Protein AF-A0A4Y9IYV1-F1 (afdb_monomer_lite)

Radius of gyration: 26.85 Å; chains: 1; bounding box: 58×41×85 Å

Structure (mmCIF, N/CA/C/O backbone):
data_AF-A0A4Y9IYV1-F1
#
_entry.id   AF-A0A4Y9IYV1-F1
#
loop_
_atom_site.group_PDB
_atom_site.id
_atom_site.type_symbol
_atom_site.label_atom_id
_atom_site.label_alt_id
_atom_site.label_comp_id
_atom_site.label_asym_id
_atom_site.label_entity_id
_atom_site.label_seq_id
_atom_site.pdbx_PDB_ins_code
_atom_site.Cartn_x
_atom_site.Cartn_y
_atom_site.Cartn_z
_atom_site.occupancy
_atom_site.B_iso_or_equiv
_atom_site.auth_seq_id
_atom_site.auth_comp_id
_atom_site.auth_asym_id
_atom_site.auth_atom_id
_atom_site.pdbx_PDB_model_num
ATOM 1 N N . MET A 1 1 ? -1.945 -6.651 -14.509 1.00 71.94 1 MET A N 1
ATOM 2 C CA . MET A 1 1 ? -0.784 -6.099 -13.776 1.00 71.94 1 MET A CA 1
ATOM 3 C C . MET A 1 1 ? -1.019 -6.276 -12.288 1.00 71.94 1 MET A C 1
ATOM 5 O O . MET A 1 1 ? -2.177 -6.355 -11.893 1.00 71.94 1 MET A O 1
ATOM 9 N N . SER A 1 2 ? 0.056 -6.357 -11.506 1.00 87.62 2 SER A N 1
ATOM 10 C CA . SER A 1 2 ? 0.004 -6.483 -10.047 1.00 87.62 2 SER A CA 1
ATOM 11 C C . SER A 1 2 ? 0.805 -5.350 -9.414 1.00 87.62 2 SER A C 1
ATOM 13 O O . SER A 1 2 ? 1.882 -5.019 -9.912 1.00 87.62 2 SER A O 1
ATOM 15 N N . TYR A 1 3 ? 0.280 -4.777 -8.337 1.00 94.69 3 TYR A N 1
ATOM 16 C CA . TYR A 1 3 ? 0.925 -3.719 -7.564 1.00 94.69 3 TYR A CA 1
ATOM 17 C C . TYR A 1 3 ? 1.656 -4.273 -6.333 1.00 94.69 3 TYR A C 1
ATOM 19 O O . TYR A 1 3 ? 1.334 -5.350 -5.818 1.00 94.69 3 TYR A O 1
ATOM 27 N N . TYR A 1 4 ? 2.613 -3.496 -5.838 1.00 95.94 4 TYR A N 1
ATOM 28 C CA . TYR A 1 4 ? 3.140 -3.616 -4.481 1.00 95.94 4 TYR A CA 1
ATOM 29 C C . TYR A 1 4 ? 2.545 -2.502 -3.633 1.00 95.94 4 TYR A C 1
ATOM 31 O O . TYR A 1 4 ? 2.351 -1.397 -4.130 1.00 95.94 4 TYR A O 1
ATOM 39 N N . ILE A 1 5 ? 2.232 -2.775 -2.372 1.00 96.50 5 ILE A N 1
ATOM 40 C CA . ILE A 1 5 ? 1.521 -1.819 -1.521 1.00 96.50 5 ILE A CA 1
ATOM 41 C C . ILE A 1 5 ? 2.458 -1.352 -0.418 1.00 96.50 5 ILE A C 1
ATOM 43 O O . ILE A 1 5 ? 2.874 -2.153 0.420 1.00 96.50 5 ILE A O 1
ATOM 47 N N . LYS A 1 6 ? 2.801 -0.065 -0.429 1.00 96.62 6 LYS A N 1
ATOM 48 C CA . LYS A 1 6 ? 3.534 0.579 0.659 1.00 96.62 6 LYS A CA 1
ATOM 49 C C . LYS A 1 6 ? 2.549 0.885 1.782 1.00 96.62 6 LYS A C 1
ATOM 51 O O . LYS A 1 6 ? 1.536 1.540 1.540 1.00 96.62 6 LYS A O 1
ATOM 56 N N . VAL A 1 7 ? 2.826 0.392 2.985 1.00 95.50 7 VAL A N 1
ATOM 57 C CA . VAL A 1 7 ? 1.943 0.505 4.152 1.00 95.50 7 VAL A CA 1
ATOM 58 C C . VAL A 1 7 ? 2.702 0.919 5.405 1.00 95.50 7 VAL A C 1
ATOM 60 O O . VAL A 1 7 ? 3.888 0.620 5.569 1.00 95.50 7 VAL A O 1
ATOM 63 N N . ASN A 1 8 ? 1.976 1.534 6.334 1.00 94.12 8 ASN A N 1
ATOM 64 C CA . ASN A 1 8 ? 2.501 1.871 7.648 1.00 94.12 8 ASN A CA 1
ATOM 65 C C . ASN A 1 8 ? 2.585 0.644 8.585 1.00 94.12 8 ASN A C 1
ATOM 67 O O . ASN A 1 8 ? 2.018 -0.427 8.335 1.00 94.12 8 ASN A O 1
ATOM 71 N N . LYS A 1 9 ? 3.286 0.799 9.715 1.00 92.25 9 LYS A N 1
ATOM 72 C CA . LYS A 1 9 ? 3.462 -0.277 10.708 1.00 92.25 9 LYS A CA 1
ATOM 73 C C . LYS A 1 9 ? 2.138 -0.794 11.307 1.00 92.25 9 LYS A C 1
ATOM 75 O O . LYS A 1 9 ? 2.041 -1.996 11.537 1.00 92.25 9 LYS A O 1
ATOM 80 N N . LYS A 1 10 ? 1.121 0.058 11.531 1.00 93.62 10 LYS A N 1
ATOM 81 C CA . LYS A 1 10 ? -0.184 -0.352 12.103 1.00 93.62 10 LYS A CA 1
ATOM 82 C C . LYS A 1 10 ? -0.910 -1.326 11.155 1.00 93.62 10 LYS A C 1
ATOM 84 O O . LYS A 1 10 ? -1.387 -2.368 11.601 1.00 93.62 10 LYS A O 1
ATOM 89 N N . VAL A 1 11 ? -0.901 -1.051 9.847 1.00 93.69 11 VAL A N 1
ATOM 90 C CA . VAL A 1 11 ? -1.431 -1.951 8.799 1.00 93.69 11 VAL A CA 1
ATOM 91 C C . VAL A 1 11 ? -0.651 -3.267 8.738 1.00 93.69 11 VAL A C 1
ATOM 93 O O . VAL A 1 11 ? -1.253 -4.342 8.693 1.00 93.69 11 VAL A O 1
ATOM 96 N N . ARG A 1 12 ? 0.689 -3.204 8.782 1.00 92.75 12 ARG A N 1
ATOM 97 C CA . ARG A 1 12 ? 1.545 -4.402 8.765 1.00 92.75 12 ARG A CA 1
ATOM 98 C C . ARG A 1 12 ? 1.283 -5.317 9.963 1.00 92.75 12 ARG A C 1
ATOM 100 O O . ARG A 1 12 ? 1.229 -6.533 9.795 1.00 92.75 12 ARG A O 1
ATOM 107 N N . ASP A 1 13 ? 1.143 -4.747 11.158 1.00 91.12 13 ASP A N 1
ATOM 108 C CA . ASP A 1 13 ? 0.894 -5.509 12.385 1.00 91.12 13 ASP A CA 1
ATOM 109 C C . ASP A 1 13 ? -0.512 -6.135 12.388 1.00 91.12 13 ASP A C 1
ATOM 111 O O . ASP A 1 13 ? -0.667 -7.289 12.789 1.00 91.12 13 ASP A O 1
ATOM 115 N N . PHE A 1 14 ? -1.521 -5.428 11.863 1.00 92.00 14 PHE A N 1
ATOM 116 C CA . PHE A 1 14 ? -2.894 -5.936 11.747 1.00 92.00 14 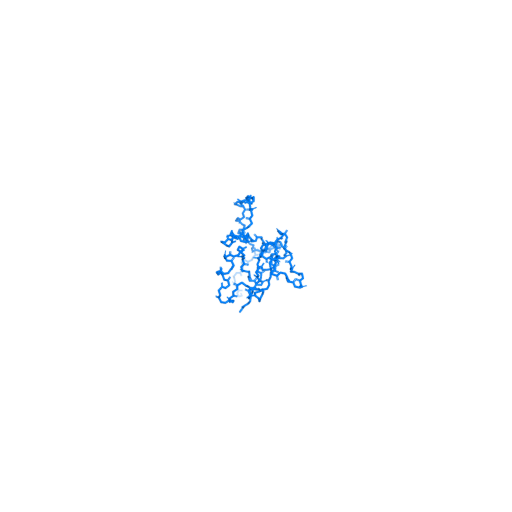PHE A CA 1
ATOM 117 C C . PHE A 1 14 ? -2.998 -7.211 10.897 1.00 92.00 14 PHE A C 1
ATOM 119 O O . PHE A 1 14 ? -3.710 -8.139 11.272 1.00 92.00 14 PHE A O 1
ATOM 126 N N . LEU A 1 15 ? -2.262 -7.287 9.784 1.00 89.88 15 LEU A N 1
ATOM 127 C CA . LEU A 1 15 ? -2.269 -8.460 8.900 1.00 89.88 15 LEU A CA 1
ATOM 128 C C . LEU A 1 15 ? -1.644 -9.719 9.521 1.00 89.88 15 LEU A C 1
ATOM 130 O O . LEU A 1 15 ? -1.946 -10.818 9.062 1.00 89.88 15 LEU A O 1
ATOM 134 N N . SER A 1 16 ? -0.757 -9.573 10.516 1.00 84.00 16 SER A N 1
ATOM 135 C CA . SER A 1 16 ? -0.062 -10.693 11.181 1.00 84.00 16 SER A CA 1
ATOM 136 C C . SER A 1 16 ? 0.540 -11.724 10.203 1.00 84.00 16 SER A C 1
ATOM 138 O O . SER A 1 16 ? 0.421 -12.934 10.401 1.00 84.00 16 SER A O 1
ATOM 140 N N . LEU A 1 17 ? 1.165 -11.245 9.117 1.00 79.00 17 LEU A N 1
ATOM 141 C CA . LEU A 1 17 ? 1.664 -12.105 8.039 1.00 79.00 17 LEU A CA 1
ATOM 142 C C . LEU A 1 17 ? 2.713 -13.115 8.551 1.00 79.00 17 LEU A C 1
ATOM 144 O O . LEU A 1 17 ? 3.618 -12.728 9.295 1.00 79.00 17 LEU A O 1
ATOM 148 N N . PRO A 1 18 ? 2.657 -14.391 8.116 1.00 75.00 18 PRO A N 1
ATOM 149 C CA . PRO A 1 18 ? 3.602 -15.422 8.555 1.00 75.00 18 PRO A CA 1
ATOM 150 C C . PRO A 1 18 ? 5.013 -15.220 7.981 1.00 75.00 18 PRO A C 1
ATOM 152 O O . PRO A 1 18 ? 5.993 -15.666 8.573 1.00 75.00 18 PRO A O 1
ATOM 155 N N . ASN A 1 19 ? 5.121 -14.538 6.838 1.00 78.38 19 ASN A N 1
ATOM 156 C CA . ASN A 1 19 ? 6.389 -14.146 6.232 1.00 78.38 19 ASN A CA 1
ATOM 157 C C . ASN A 1 19 ? 6.732 -12.708 6.626 1.00 78.38 19 ASN A C 1
ATOM 159 O O . ASN A 1 19 ? 5.860 -11.840 6.638 1.00 78.38 19 ASN A O 1
ATOM 163 N N . ARG A 1 20 ? 8.016 -12.434 6.888 1.00 77.12 20 ARG A N 1
ATOM 164 C CA . ARG A 1 20 ? 8.498 -11.077 7.177 1.00 77.12 20 ARG A CA 1
ATOM 165 C C . ARG A 1 20 ? 8.373 -10.207 5.911 1.00 77.12 20 ARG A C 1
ATOM 167 O O . ARG A 1 20 ? 9.075 -10.499 4.943 1.00 77.12 20 ARG A O 1
ATOM 174 N N . PRO A 1 21 ? 7.540 -9.148 5.899 1.00 82.31 21 PRO A N 1
ATOM 175 C CA . PRO A 1 21 ? 7.460 -8.243 4.757 1.00 82.31 21 PRO A CA 1
ATOM 176 C C . PRO A 1 21 ? 8.744 -7.419 4.629 1.00 82.31 21 PRO A C 1
ATOM 178 O O . PRO A 1 21 ? 9.424 -7.149 5.626 1.00 82.31 21 PRO A O 1
ATOM 181 N N . THR A 1 22 ? 9.062 -6.995 3.406 1.00 91.12 22 THR A N 1
ATOM 182 C CA . THR A 1 22 ? 10.205 -6.116 3.142 1.00 91.12 22 THR A CA 1
ATOM 183 C C . THR A 1 22 ? 9.988 -4.782 3.848 1.00 91.12 22 THR A C 1
ATOM 1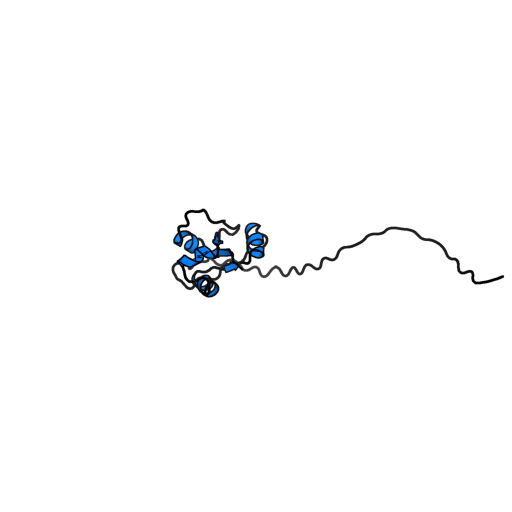85 O O . THR A 1 22 ? 8.958 -4.138 3.656 1.00 91.12 22 THR A O 1
ATOM 188 N N . GLN A 1 23 ? 10.950 -4.375 4.672 1.00 93.94 23 GLN A N 1
ATOM 189 C CA . GLN A 1 23 ? 10.979 -3.039 5.257 1.00 93.94 23 GLN A CA 1
ATOM 190 C C . GLN A 1 23 ? 11.723 -2.098 4.306 1.00 93.94 23 GLN A C 1
ATOM 192 O O . GLN A 1 23 ? 12.748 -2.482 3.741 1.00 93.94 23 GLN A O 1
ATOM 197 N N . LEU A 1 24 ? 11.183 -0.900 4.117 1.00 93.12 24 LEU A N 1
ATOM 198 C CA . LEU A 1 24 ? 11.744 0.158 3.284 1.00 93.12 24 LEU A CA 1
ATOM 199 C C . LEU A 1 24 ? 12.681 1.065 4.107 1.00 93.12 24 LEU A C 1
ATOM 201 O O . LEU A 1 24 ? 12.636 1.018 5.343 1.00 93.12 24 LEU A O 1
ATOM 205 N N . PRO A 1 25 ? 13.539 1.879 3.458 1.00 91.19 25 PRO A N 1
ATOM 206 C CA . PRO A 1 25 ? 14.504 2.741 4.152 1.00 91.19 25 PRO A CA 1
ATOM 207 C C . PRO A 1 25 ? 13.865 3.755 5.113 1.00 91.19 25 PRO A C 1
ATOM 209 O O . PRO A 1 25 ? 14.455 4.088 6.135 1.00 91.19 25 PRO A O 1
ATOM 212 N N . ASP A 1 26 ? 12.640 4.191 4.819 1.00 88.06 26 ASP A N 1
ATOM 213 C CA . ASP A 1 26 ? 11.830 5.103 5.638 1.00 88.06 26 ASP A CA 1
ATOM 214 C C . ASP A 1 26 ? 11.114 4.417 6.823 1.00 88.06 26 ASP A C 1
ATOM 216 O O . ASP A 1 26 ? 10.335 5.038 7.542 1.00 88.06 26 ASP A O 1
ATOM 220 N N . GLY A 1 27 ? 11.339 3.115 7.021 1.00 90.75 27 GLY A N 1
ATOM 221 C CA . GLY A 1 27 ? 10.733 2.325 8.088 1.00 90.75 27 GLY A CA 1
ATOM 222 C C . GLY A 1 27 ? 9.334 1.779 7.784 1.00 90.75 27 GLY A C 1
ATOM 223 O O . GLY A 1 27 ? 8.842 0.969 8.579 1.00 90.75 27 GLY A O 1
ATOM 224 N N . ASN A 1 28 ? 8.722 2.140 6.650 1.00 94.50 28 ASN A N 1
ATOM 225 C CA . ASN A 1 28 ? 7.460 1.561 6.184 1.00 94.50 28 ASN A CA 1
ATOM 226 C C . ASN A 1 28 ? 7.663 0.146 5.611 1.00 94.50 28 ASN A C 1
ATOM 228 O O . ASN A 1 28 ? 8.781 -0.367 5.524 1.00 94.50 28 ASN A O 1
ATOM 232 N N . PHE A 1 29 ? 6.569 -0.530 5.257 1.00 95.12 29 PHE A N 1
ATOM 233 C CA . PHE A 1 29 ? 6.597 -1.919 4.791 1.00 95.12 29 PHE A CA 1
ATOM 234 C C . PHE A 1 29 ? 6.009 -2.053 3.391 1.00 95.12 29 PHE A C 1
ATOM 236 O O . PHE A 1 29 ? 5.049 -1.369 3.042 1.00 95.12 29 PHE A O 1
ATOM 243 N N . LEU A 1 30 ? 6.562 -2.975 2.607 1.00 95.25 30 LEU A N 1
ATOM 244 C CA . LEU A 1 30 ? 6.068 -3.317 1.281 1.00 95.25 30 LEU A CA 1
ATOM 245 C C . LEU A 1 30 ? 5.356 -4.674 1.311 1.00 95.25 30 LEU A C 1
ATOM 247 O O . LEU A 1 30 ? 5.947 -5.695 1.672 1.00 95.25 30 LEU A O 1
ATOM 251 N N . LEU A 1 31 ? 4.089 -4.669 0.908 1.00 94.50 31 LEU A N 1
ATOM 252 C CA . LEU A 1 31 ? 3.214 -5.835 0.812 1.00 94.50 31 LEU A CA 1
ATOM 253 C C . LEU A 1 31 ? 2.902 -6.183 -0.644 1.00 94.50 31 LEU A C 1
ATOM 255 O O . LEU A 1 31 ? 3.117 -5.382 -1.558 1.00 94.50 31 LEU A O 1
ATOM 259 N N . TRP A 1 32 ? 2.369 -7.379 -0.870 1.00 93.19 32 TRP A N 1
ATOM 260 C CA . TRP A 1 32 ? 1.899 -7.805 -2.183 1.00 93.19 32 TRP A CA 1
ATOM 261 C C . TRP A 1 32 ? 0.413 -7.451 -2.325 1.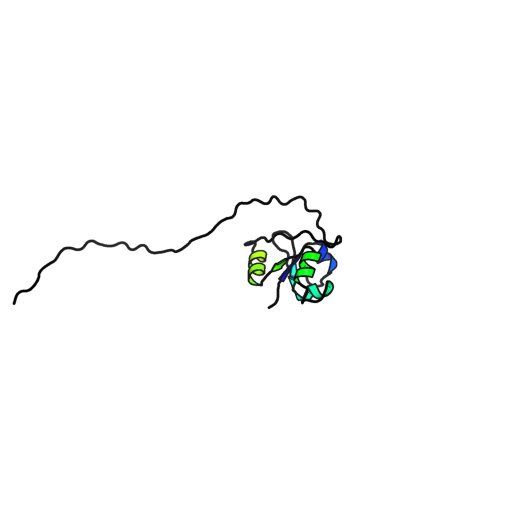00 93.19 32 TRP A C 1
ATOM 263 O O . TRP A 1 32 ? -0.348 -7.503 -1.362 1.00 93.19 32 TRP A O 1
ATOM 273 N N . GLN A 1 33 ? -0.050 -7.152 -3.543 1.00 94.44 33 GLN A N 1
ATOM 274 C CA . GLN A 1 33 ? -1.475 -6.890 -3.814 1.00 94.44 33 GLN A CA 1
ATOM 275 C C . GLN A 1 33 ? -2.426 -7.983 -3.282 1.00 94.44 33 GLN A C 1
ATOM 277 O O . GLN A 1 33 ? -3.568 -7.685 -2.941 1.00 94.44 33 GLN A O 1
ATOM 282 N N . ALA A 1 34 ? -1.974 -9.240 -3.208 1.00 92.00 34 ALA A N 1
ATOM 283 C CA . ALA A 1 34 ? -2.766 -10.347 -2.673 1.00 92.00 34 ALA A CA 1
ATOM 284 C C . ALA A 1 34 ? -3.079 -10.197 -1.171 1.00 92.00 34 ALA A C 1
ATOM 286 O O . ALA A 1 34 ? -4.165 -10.584 -0.744 1.00 92.00 34 ALA A O 1
ATOM 287 N N . ASP A 1 35 ? -2.191 -9.573 -0.389 1.00 91.50 35 ASP A N 1
ATOM 288 C CA . ASP A 1 35 ? -2.381 -9.361 1.054 1.00 91.50 35 ASP A CA 1
ATOM 289 C C . ASP A 1 35 ? -3.555 -8.403 1.339 1.00 91.50 35 ASP A C 1
ATOM 291 O O . ASP A 1 35 ? -4.177 -8.451 2.401 1.00 91.50 35 ASP A O 1
ATOM 295 N N . MET A 1 36 ? -3.928 -7.564 0.364 1.00 92.81 36 MET A N 1
ATOM 296 C CA . MET A 1 36 ? -5.046 -6.619 0.485 1.00 92.81 36 MET A CA 1
ATOM 297 C C . MET A 1 36 ? -6.426 -7.284 0.503 1.00 92.81 36 MET A C 1
ATOM 299 O O . MET A 1 36 ? -7.399 -6.641 0.898 1.00 92.81 36 MET A O 1
ATOM 303 N N . LEU A 1 37 ? -6.512 -8.581 0.183 1.00 92.00 37 LEU A N 1
ATOM 304 C CA . LEU A 1 37 ? -7.736 -9.375 0.341 1.00 92.00 37 LEU A CA 1
ATOM 305 C C . LEU A 1 37 ? -8.261 -9.395 1.789 1.00 92.00 37 LEU A C 1
ATOM 307 O O . LEU A 1 37 ? -9.455 -9.603 1.990 1.00 92.00 37 LEU A O 1
ATOM 311 N N . ALA A 1 38 ? -7.407 -9.136 2.787 1.00 91.12 38 ALA A N 1
ATOM 312 C CA . ALA A 1 38 ? -7.815 -9.002 4.187 1.00 91.12 38 ALA A CA 1
ATOM 313 C C . ALA A 1 38 ? -8.611 -7.713 4.490 1.00 91.12 38 ALA A C 1
ATOM 315 O O . ALA A 1 38 ? -9.312 -7.653 5.499 1.00 91.12 38 ALA A O 1
ATOM 316 N N . PHE A 1 39 ? -8.512 -6.689 3.633 1.00 92.62 39 PHE A N 1
ATOM 317 C CA . PHE A 1 39 ? -9.207 -5.404 3.791 1.00 92.62 39 PHE A CA 1
ATOM 318 C C . PHE A 1 39 ? -10.384 -5.237 2.826 1.00 92.62 39 PHE A C 1
ATOM 320 O O . PHE A 1 39 ? -11.329 -4.510 3.128 1.00 92.62 39 PHE A O 1
ATOM 327 N N . GLY A 1 40 ? -10.345 -5.895 1.666 1.00 91.50 40 GLY A N 1
ATOM 328 C CA . GLY A 1 40 ? -11.409 -5.806 0.675 1.00 91.50 40 GLY A CA 1
ATOM 329 C C . GLY A 1 40 ? -11.058 -6.469 -0.658 1.00 91.50 40 GLY A C 1
ATOM 330 O O . GLY A 1 40 ? -9.987 -7.051 -0.824 1.00 91.50 40 GLY A O 1
ATOM 331 N N . PRO A 1 41 ? -11.966 -6.406 -1.643 1.00 93.12 41 PRO A N 1
ATOM 332 C CA . PRO A 1 41 ? -11.718 -6.988 -2.951 1.00 93.12 41 PRO A CA 1
ATOM 333 C C . PRO A 1 41 ? -10.723 -6.142 -3.758 1.00 93.12 41 PRO A C 1
ATOM 335 O O . PRO A 1 41 ? -10.842 -4.921 -3.835 1.00 93.12 41 PRO A O 1
ATOM 338 N N . VAL A 1 42 ? -9.798 -6.806 -4.455 1.00 90.69 42 VAL A N 1
ATOM 339 C CA . VAL A 1 42 ? -8.687 -6.180 -5.206 1.00 90.69 42 VAL A CA 1
ATOM 340 C C . VAL A 1 42 ? -9.133 -5.138 -6.246 1.00 90.69 42 VAL A C 1
ATOM 342 O O . VAL A 1 42 ? -8.381 -4.218 -6.544 1.00 90.69 42 VAL A O 1
ATOM 345 N N . TYR A 1 43 ? -10.358 -5.204 -6.779 1.00 91.94 43 TYR A N 1
ATOM 346 C CA . TYR A 1 43 ? -10.848 -4.175 -7.710 1.00 91.94 43 TYR A CA 1
ATOM 347 C C . TYR A 1 43 ? -11.107 -2.806 -7.044 1.00 91.94 43 TYR A C 1
ATOM 349 O O . TYR A 1 43 ? -11.222 -1.810 -7.750 1.00 91.94 43 TYR A O 1
ATOM 357 N N . ARG A 1 44 ? -11.158 -2.738 -5.703 1.00 94.12 44 ARG A N 1
ATOM 358 C CA . ARG A 1 44 ? -11.234 -1.499 -4.903 1.00 94.12 44 ARG A CA 1
ATOM 359 C C . ARG A 1 44 ? -9.888 -1.084 -4.309 1.00 94.12 44 ARG A C 1
ATOM 361 O O . ARG A 1 44 ? -9.856 -0.245 -3.416 1.00 94.12 44 ARG A O 1
ATOM 368 N N . LEU A 1 45 ? -8.775 -1.647 -4.793 1.00 94.44 45 LEU A N 1
ATOM 369 C CA . LEU A 1 45 ? -7.440 -1.465 -4.212 1.00 94.44 45 LEU A CA 1
ATOM 370 C C . LEU A 1 45 ? -7.103 -0.004 -3.879 1.00 94.44 45 LEU A C 1
ATOM 372 O O . LEU A 1 45 ? -6.588 0.257 -2.802 1.00 94.44 45 LEU A O 1
ATOM 376 N N . MET A 1 46 ? -7.429 0.945 -4.761 1.00 94.31 46 MET A N 1
ATOM 377 C CA . MET A 1 46 ? -7.137 2.367 -4.536 1.00 94.31 46 MET A CA 1
ATOM 378 C C . MET A 1 46 ? -7.979 2.978 -3.402 1.00 94.31 46 MET A C 1
ATOM 380 O O . MET A 1 46 ? -7.449 3.735 -2.593 1.00 94.31 46 MET A O 1
ATOM 384 N N . GLU A 1 47 ? -9.259 2.601 -3.288 1.00 95.00 47 GLU A N 1
ATOM 385 C CA . GLU A 1 47 ? -10.136 3.007 -2.177 1.00 95.00 47 GLU A CA 1
ATOM 386 C C . GLU A 1 47 ? -9.646 2.403 -0.851 1.00 95.00 47 GLU A C 1
ATOM 388 O O . GLU A 1 47 ? -9.590 3.084 0.173 1.00 95.00 47 GLU A O 1
ATOM 393 N N . THR A 1 48 ? -9.242 1.128 -0.876 1.00 95.19 48 THR A N 1
ATOM 394 C CA . THR A 1 48 ? -8.640 0.433 0.269 1.00 95.19 48 THR A CA 1
ATOM 395 C C . THR A 1 48 ? -7.338 1.105 0.704 1.00 95.19 48 THR A C 1
ATOM 397 O O . THR A 1 48 ? -7.176 1.374 1.890 1.00 95.19 48 THR A O 1
ATOM 400 N N . CYS A 1 49 ? -6.447 1.433 -0.237 1.00 95.44 49 CYS A N 1
ATOM 401 C CA . CYS A 1 49 ? -5.193 2.132 0.034 1.00 95.44 49 CYS A CA 1
ATOM 402 C C . CYS A 1 49 ? -5.429 3.493 0.704 1.00 95.44 49 CYS A C 1
ATOM 404 O O . CYS A 1 49 ? -4.860 3.750 1.763 1.00 95.44 49 CYS A O 1
ATOM 406 N N . ALA A 1 50 ? -6.328 4.320 0.157 1.00 94.12 50 ALA A N 1
ATOM 407 C CA . ALA A 1 50 ? -6.709 5.592 0.774 1.00 94.12 50 ALA A CA 1
ATOM 408 C C . ALA A 1 50 ? -7.305 5.400 2.183 1.00 94.12 50 ALA A C 1
ATOM 410 O O . ALA A 1 50 ? -6.986 6.147 3.105 1.00 94.12 50 ALA A O 1
ATOM 411 N N . SER A 1 51 ? -8.115 4.353 2.377 1.00 95.06 51 SER A N 1
ATOM 412 C CA . SER A 1 51 ? -8.747 4.073 3.671 1.00 95.06 51 SER A CA 1
ATOM 413 C C . SER A 1 51 ? -7.735 3.730 4.770 1.00 95.06 51 SER A C 1
ATOM 415 O O . SER A 1 51 ? -7.896 4.169 5.907 1.00 95.06 51 SER A O 1
ATOM 417 N N . ILE A 1 52 ? -6.691 2.958 4.443 1.00 95.38 52 ILE A N 1
ATOM 418 C CA . ILE A 1 52 ? -5.705 2.448 5.415 1.00 95.38 52 ILE A CA 1
ATOM 419 C C . ILE A 1 52 ? -4.407 3.272 5.493 1.00 95.38 52 ILE A C 1
ATOM 421 O O . ILE A 1 52 ? -3.516 2.910 6.258 1.00 95.38 52 ILE A O 1
ATOM 425 N N . GLY A 1 53 ? -4.282 4.357 4.723 1.00 94.62 53 GLY A N 1
ATOM 426 C CA . GLY A 1 53 ? -3.064 5.176 4.676 1.00 94.62 53 GLY A CA 1
ATOM 427 C C . GLY A 1 53 ? -1.904 4.473 3.965 1.00 94.62 53 GLY A C 1
ATOM 428 O O . GLY A 1 53 ? -0.806 4.343 4.505 1.00 94.62 53 GLY A O 1
ATOM 429 N N . ALA A 1 54 ? -2.176 3.941 2.773 1.00 95.62 54 ALA A N 1
ATOM 430 C CA . ALA A 1 54 ? -1.245 3.163 1.962 1.00 95.62 54 ALA A CA 1
ATOM 431 C C . ALA A 1 54 ? -1.160 3.684 0.519 1.00 95.62 54 ALA A C 1
ATOM 433 O O . ALA A 1 54 ? -2.055 4.377 0.037 1.00 95.62 54 ALA A O 1
ATOM 434 N N . VAL A 1 55 ? -0.094 3.305 -0.193 1.00 96.44 55 VAL A N 1
ATOM 435 C CA . VAL A 1 55 ? 0.141 3.681 -1.598 1.00 96.44 55 VAL A CA 1
ATOM 436 C C . VAL A 1 55 ? 0.372 2.437 -2.450 1.00 96.44 55 VAL A C 1
ATOM 438 O O . VAL A 1 55 ? 1.163 1.564 -2.095 1.00 96.44 55 VAL A O 1
ATOM 441 N N . ALA A 1 56 ? -0.302 2.359 -3.600 1.00 96.25 56 ALA A N 1
ATOM 442 C CA . ALA A 1 56 ? -0.053 1.324 -4.599 1.00 96.25 56 ALA A CA 1
ATOM 443 C C . ALA A 1 56 ? 1.086 1.751 -5.540 1.00 96.25 56 ALA A C 1
ATOM 445 O O . ALA A 1 56 ? 0.979 2.748 -6.250 1.00 96.25 56 ALA A O 1
ATOM 446 N N . LEU A 1 57 ? 2.161 0.968 -5.561 1.00 95.94 57 LEU A N 1
ATOM 447 C CA . LEU A 1 57 ? 3.357 1.174 -6.370 1.00 95.94 57 LEU A CA 1
ATOM 448 C C . LEU A 1 57 ? 3.407 0.165 -7.520 1.00 95.94 57 LEU A C 1
ATOM 450 O O . LEU A 1 57 ? 3.111 -1.025 -7.355 1.00 95.94 57 LEU A O 1
ATOM 454 N N . THR A 1 58 ? 3.828 0.624 -8.697 1.00 95.75 58 THR A N 1
ATOM 455 C CA . THR A 1 58 ? 4.215 -0.273 -9.795 1.00 95.75 58 THR A CA 1
ATOM 456 C C . THR A 1 58 ? 5.474 -1.077 -9.426 1.00 95.75 58 THR A C 1
ATOM 458 O O . THR A 1 58 ? 6.229 -0.660 -8.545 1.00 95.75 58 THR A O 1
ATOM 461 N N . PRO A 1 59 ? 5.771 -2.204 -10.104 1.00 94.94 59 PRO A N 1
ATOM 462 C CA . PRO A 1 59 ? 7.001 -2.964 -9.858 1.00 94.94 59 PRO A CA 1
ATOM 463 C C . PRO A 1 59 ? 8.294 -2.142 -9.991 1.00 94.94 59 PRO A C 1
ATOM 465 O O . PRO A 1 59 ? 9.234 -2.370 -9.235 1.00 94.94 59 PRO A O 1
ATOM 468 N N . ALA A 1 60 ? 8.332 -1.165 -10.905 1.00 94.94 60 ALA A N 1
ATOM 469 C CA . ALA A 1 60 ? 9.477 -0.269 -11.075 1.00 94.94 60 ALA A CA 1
ATOM 470 C C . ALA A 1 60 ? 9.647 0.676 -9.872 1.00 94.94 60 ALA A C 1
ATOM 472 O O . ALA A 1 60 ? 10.719 0.712 -9.270 1.00 94.94 60 ALA A O 1
ATOM 473 N N . GLN A 1 61 ? 8.569 1.354 -9.459 1.00 95.75 61 GLN A N 1
ATOM 474 C CA . GLN A 1 61 ? 8.572 2.226 -8.277 1.00 95.75 61 GLN A CA 1
ATOM 475 C C . GLN A 1 61 ? 8.918 1.452 -7.001 1.00 95.75 61 GLN A C 1
ATOM 477 O O . GLN A 1 61 ? 9.721 1.910 -6.197 1.00 95.75 61 GLN A O 1
ATOM 482 N N . ALA A 1 62 ? 8.372 0.245 -6.833 1.00 95.50 62 ALA A N 1
ATOM 483 C CA . ALA A 1 62 ? 8.671 -0.618 -5.695 1.00 95.50 62 ALA A CA 1
ATOM 484 C C . ALA A 1 62 ? 10.160 -1.012 -5.621 1.00 95.50 62 ALA A C 1
ATOM 486 O O . ALA A 1 62 ? 10.719 -1.101 -4.529 1.00 95.50 62 ALA A O 1
ATOM 487 N N . ALA A 1 63 ? 10.813 -1.221 -6.770 1.00 94.88 63 ALA A N 1
ATOM 488 C CA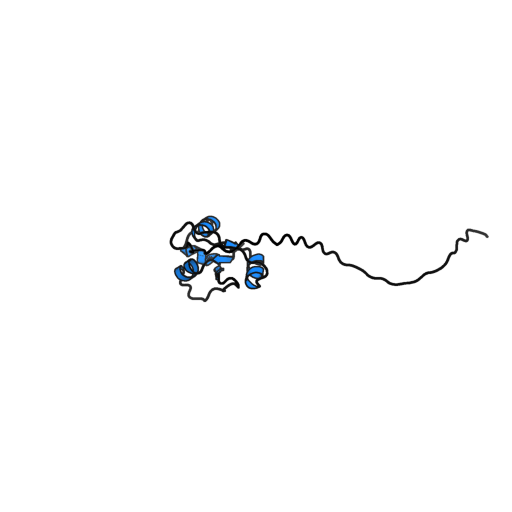 . ALA A 1 63 ? 12.248 -1.492 -6.838 1.00 94.88 63 ALA A CA 1
ATOM 489 C C . ALA A 1 63 ? 13.107 -0.241 -6.571 1.00 94.88 63 ALA A C 1
ATOM 491 O O . ALA A 1 63 ? 14.192 -0.363 -6.003 1.00 94.88 63 ALA A O 1
ATOM 492 N N . GLN A 1 64 ? 12.636 0.952 -6.951 1.00 96.50 64 GLN A N 1
ATOM 493 C CA . GLN A 1 64 ? 13.284 2.230 -6.624 1.00 96.50 64 GLN A CA 1
ATOM 494 C C . GLN A 1 64 ? 13.175 2.550 -5.121 1.00 96.50 64 GLN A C 1
ATOM 496 O O . GLN A 1 64 ? 14.175 2.918 -4.510 1.00 96.50 64 GLN A O 1
ATOM 501 N N . GLU A 1 65 ? 12.008 2.315 -4.514 1.00 95.38 65 GLU A N 1
ATOM 502 C CA . GLU A 1 65 ? 11.749 2.439 -3.067 1.00 95.38 65 GLU A CA 1
ATOM 503 C C . GLU A 1 65 ? 12.646 1.527 -2.225 1.00 95.38 65 GLU A C 1
ATOM 505 O O . GLU A 1 65 ? 13.348 1.982 -1.326 1.00 95.38 65 GLU A O 1
ATOM 510 N N . GLN A 1 66 ? 12.720 0.233 -2.561 1.00 95.19 66 GLN A N 1
ATOM 511 C CA . GLN A 1 66 ? 13.604 -0.709 -1.854 1.00 95.19 66 GLN A CA 1
ATOM 512 C C . GLN A 1 66 ? 15.088 -0.311 -1.902 1.00 95.19 66 GLN A C 1
ATOM 514 O O . GLN A 1 66 ? 15.876 -0.777 -1.080 1.00 95.19 66 GLN A O 1
ATOM 519 N N . ARG A 1 67 ? 15.474 0.529 -2.868 1.00 93.88 67 ARG A N 1
ATOM 520 C CA . ARG A 1 67 ? 16.832 1.057 -3.045 1.00 93.88 67 ARG A CA 1
ATOM 521 C C . ARG A 1 67 ? 17.021 2.460 -2.455 1.00 93.88 67 ARG A C 1
ATOM 523 O O . ARG A 1 67 ? 18.138 2.959 -2.506 1.00 93.88 67 ARG A O 1
ATOM 530 N N . GLY A 1 68 ? 15.967 3.088 -1.925 1.00 91.50 68 GLY A N 1
ATOM 531 C CA . GLY A 1 68 ? 15.994 4.467 -1.424 1.00 91.50 68 GLY A CA 1
ATOM 532 C C . GLY A 1 68 ? 16.192 5.531 -2.509 1.00 91.50 68 GLY A C 1
ATOM 533 O O . GLY A 1 68 ? 16.639 6.625 -2.195 1.00 91.50 68 GLY A O 1
ATOM 534 N N . ILE A 1 69 ? 15.900 5.210 -3.777 1.00 94.19 69 ILE A N 1
ATOM 535 C CA . ILE A 1 69 ? 16.023 6.151 -4.909 1.00 94.19 69 ILE A CA 1
ATOM 536 C C . ILE A 1 69 ? 14.827 7.109 -4.944 1.00 94.19 69 ILE A C 1
ATOM 538 O O . ILE A 1 69 ? 14.971 8.272 -5.298 1.00 94.19 69 ILE A O 1
ATOM 542 N N . ILE A 1 70 ? 13.644 6.612 -4.579 1.00 91.62 70 ILE A N 1
ATOM 543 C CA . ILE A 1 70 ? 12.440 7.420 -4.377 1.00 91.62 70 ILE A CA 1
ATOM 544 C C . ILE A 1 70 ? 11.880 7.098 -2.993 1.00 91.62 70 ILE A C 1
ATOM 546 O O . ILE A 1 70 ? 11.880 5.931 -2.601 1.00 91.62 70 ILE A O 1
ATOM 550 N N . THR A 1 71 ? 11.356 8.107 -2.300 1.00 92.81 71 THR A N 1
ATOM 551 C CA . THR A 1 71 ? 10.668 7.945 -1.012 1.00 92.81 71 THR A CA 1
ATOM 552 C C . THR A 1 71 ? 9.270 8.537 -1.136 1.00 92.81 71 THR A C 1
ATOM 554 O O . THR A 1 71 ? 9.079 9.747 -1.078 1.00 92.81 71 THR A O 1
ATOM 557 N N . THR A 1 72 ? 8.273 7.683 -1.351 1.00 92.06 72 THR A N 1
ATOM 558 C CA . THR A 1 72 ? 6.870 8.092 -1.512 1.00 92.06 72 THR A CA 1
ATOM 559 C C . THR A 1 72 ? 6.217 8.222 -0.139 1.00 92.06 72 THR A C 1
ATOM 561 O O . THR A 1 72 ? 6.102 7.223 0.576 1.00 92.06 72 THR A O 1
ATOM 564 N N . THR A 1 73 ? 5.787 9.423 0.245 1.00 91.81 73 THR A N 1
ATOM 565 C CA . THR A 1 73 ? 5.077 9.645 1.514 1.00 91.81 73 THR A CA 1
ATOM 566 C C . THR A 1 73 ? 3.747 8.887 1.549 1.00 91.81 73 THR A C 1
ATOM 568 O O . THR A 1 73 ? 3.123 8.627 0.515 1.00 91.81 73 THR A O 1
ATOM 571 N N . LEU A 1 74 ? 3.322 8.473 2.745 1.00 92.62 74 LEU A N 1
ATOM 572 C CA . LEU A 1 74 ? 2.034 7.807 2.928 1.00 92.62 74 LEU A CA 1
ATOM 573 C C . LEU A 1 74 ? 0.925 8.848 3.137 1.00 92.62 74 LEU A C 1
ATOM 575 O O . LEU A 1 74 ? 1.152 9.839 3.824 1.00 92.62 74 LEU A O 1
ATOM 579 N N . PRO A 1 75 ? -0.281 8.644 2.579 1.00 91.94 75 PRO A N 1
ATOM 580 C CA . PRO A 1 75 ? -1.420 9.496 2.884 1.00 91.94 75 PRO A CA 1
ATOM 581 C C . PRO A 1 75 ? -1.949 9.204 4.293 1.00 91.94 75 PRO A C 1
ATOM 583 O O . PRO A 1 75 ? -1.923 8.060 4.754 1.00 91.94 75 PRO A O 1
ATOM 586 N N . VAL A 1 76 ? -2.520 10.220 4.941 1.00 91.56 76 VAL A N 1
ATOM 587 C CA . VAL A 1 76 ? -3.245 10.055 6.209 1.00 91.56 76 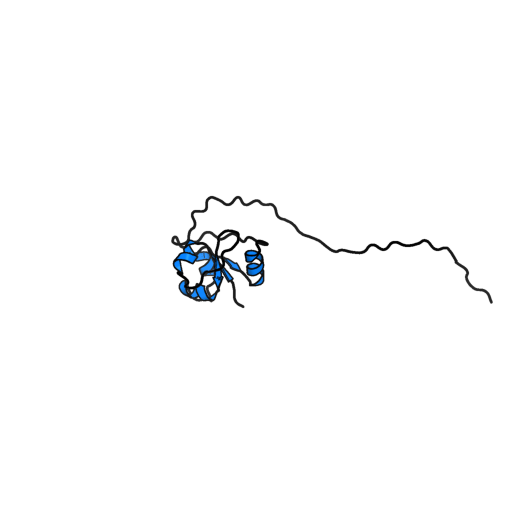VAL A CA 1
ATOM 588 C C . VAL A 1 76 ? -4.417 9.087 6.007 1.00 91.56 76 VAL A C 1
ATOM 590 O O . VAL A 1 76 ? -5.262 9.291 5.134 1.00 91.56 76 VAL A O 1
ATOM 593 N N . ALA A 1 77 ? -4.473 8.026 6.814 1.00 93.69 77 ALA A N 1
ATOM 594 C CA . ALA A 1 77 ? -5.551 7.041 6.763 1.00 93.69 77 ALA A CA 1
ATOM 595 C C . ALA A 1 77 ? -6.902 7.654 7.169 1.00 93.69 77 ALA A C 1
ATOM 597 O O . ALA A 1 77 ? -6.972 8.440 8.113 1.00 93.69 77 ALA A O 1
ATOM 598 N N . THR A 1 78 ? -7.999 7.237 6.533 1.00 93.19 78 THR A N 1
ATOM 599 C CA . THR A 1 78 ? -9.350 7.599 7.002 1.00 93.19 78 THR A CA 1
ATOM 600 C C . THR A 1 78 ? -9.888 6.626 8.054 1.00 93.19 78 THR A C 1
ATOM 602 O O . THR A 1 78 ? -10.791 6.973 8.812 1.00 93.19 78 THR A O 1
ATOM 605 N N . ASP A 1 79 ? -9.367 5.396 8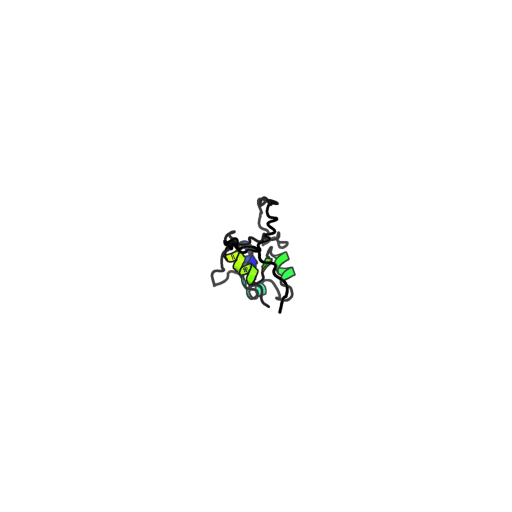.105 1.00 90.88 79 ASP A N 1
ATOM 606 C CA . ASP A 1 79 ? -9.680 4.421 9.149 1.00 90.88 79 ASP A CA 1
ATOM 607 C C . ASP A 1 79 ? -8.866 4.732 10.423 1.00 90.88 79 ASP A C 1
ATOM 609 O O . ASP A 1 79 ? -7.630 4.663 10.397 1.00 90.88 79 ASP A O 1
ATOM 613 N N . PRO A 1 80 ? -9.520 5.025 11.566 1.00 90.62 80 PRO A N 1
ATOM 614 C CA . PRO A 1 80 ? -8.841 5.435 12.795 1.00 90.62 80 PRO A CA 1
ATOM 615 C C . PRO A 1 80 ? -7.909 4.366 13.381 1.00 90.62 80 PRO A C 1
ATOM 617 O O . PRO A 1 80 ? -7.060 4.685 14.209 1.00 90.62 80 PRO A O 1
ATOM 620 N N . ARG A 1 81 ? -8.017 3.100 12.951 1.00 90.88 81 ARG A N 1
ATOM 621 C CA . ARG A 1 81 ? -7.087 2.028 13.349 1.00 90.88 81 ARG A CA 1
ATOM 622 C C . ARG A 1 81 ? -5.697 2.194 12.732 1.00 90.88 81 ARG A C 1
ATOM 624 O O . ARG A 1 81 ? -4.731 1.657 13.272 1.00 90.88 81 ARG A O 1
ATOM 631 N N . PHE A 1 82 ? -5.602 2.907 11.609 1.00 93.38 82 PHE A N 1
ATOM 632 C CA . PHE A 1 82 ? -4.389 3.014 10.797 1.00 93.38 82 PHE A CA 1
ATOM 633 C C . PHE A 1 82 ? -3.840 4.435 10.681 1.00 93.38 82 PHE A C 1
ATOM 635 O O . PHE A 1 82 ? -2.752 4.587 10.133 1.00 93.38 82 PHE A O 1
ATOM 642 N N . ILE A 1 83 ? -4.520 5.446 11.238 1.00 90.88 83 ILE A N 1
ATOM 643 C CA . ILE A 1 83 ? -3.957 6.796 11.398 1.00 90.88 83 ILE A CA 1
ATOM 644 C C . ILE A 1 83 ? -2.635 6.669 12.153 1.00 90.88 83 ILE A C 1
ATOM 646 O O . ILE A 1 83 ? -2.611 6.151 13.270 1.00 90.88 83 ILE A O 1
ATOM 650 N N . MET A 1 84 ? -1.535 7.101 11.541 1.00 84.31 84 MET A N 1
ATOM 651 C CA . MET A 1 84 ? -0.300 7.375 12.265 1.00 84.31 84 MET A CA 1
ATOM 652 C C . MET A 1 84 ? -0.399 8.776 12.847 1.00 84.31 84 MET A C 1
ATOM 654 O O . MET A 1 84 ? -0.858 9.698 12.179 1.00 84.31 84 MET A O 1
ATOM 658 N N . ASP A 1 85 ? 0.025 8.916 14.094 1.00 72.25 85 ASP A N 1
ATOM 659 C CA . ASP A 1 85 ? 0.203 10.203 14.743 1.00 72.25 85 ASP A CA 1
ATOM 660 C C . ASP A 1 85 ? 1.477 10.831 14.149 1.00 72.25 85 ASP A C 1
ATOM 662 O O . ASP A 1 85 ? 2.574 10.661 14.679 1.00 72.25 85 ASP A O 1
ATOM 666 N N . GLU A 1 86 ? 1.347 11.442 12.968 1.00 61.59 86 GLU A N 1
ATOM 667 C CA . GLU A 1 86 ? 2.455 12.102 12.275 1.00 61.59 86 GLU A CA 1
ATOM 668 C C . GLU A 1 86 ? 2.829 13.394 13.007 1.00 61.59 86 GLU A C 1
ATOM 670 O O . GLU A 1 86 ? 2.126 14.404 12.941 1.00 61.59 86 GLU A O 1
ATOM 675 N N . GLU A 1 87 ? 3.981 13.373 13.676 1.00 52.19 87 GLU A N 1
ATOM 676 C CA . GLU A 1 87 ? 4.780 14.585 13.828 1.00 52.19 87 GLU A CA 1
ATOM 677 C C . GLU A 1 87 ? 5.200 15.004 12.405 1.00 52.19 87 GLU A C 1
ATOM 679 O O . GLU A 1 87 ? 5.653 14.142 11.643 1.00 52.19 87 GLU A O 1
ATOM 684 N N . PRO A 1 88 ? 4.944 16.255 11.978 1.00 44.34 88 PRO A N 1
ATOM 685 C CA . PRO A 1 88 ? 4.943 16.602 10.563 1.00 44.34 88 PRO A CA 1
ATOM 686 C C . PRO A 1 88 ? 6.324 16.392 9.947 1.00 44.34 88 PRO A C 1
ATOM 688 O O . PRO A 1 88 ? 7.297 17.020 10.357 1.00 44.34 88 PRO A O 1
ATOM 691 N N . ALA A 1 89 ? 6.395 15.537 8.928 1.00 46.97 89 ALA A N 1
ATOM 692 C CA . ALA A 1 89 ? 7.559 15.480 8.064 1.00 46.97 89 ALA A CA 1
ATOM 693 C C . ALA A 1 89 ? 7.660 16.814 7.311 1.00 46.97 89 ALA A C 1
ATOM 695 O O . ALA A 1 89 ? 6.779 17.135 6.509 1.00 46.97 89 ALA A O 1
ATOM 696 N N . ASP A 1 90 ? 8.716 17.584 7.586 1.00 43.28 90 ASP A N 1
ATOM 697 C CA . ASP A 1 90 ? 9.048 18.791 6.834 1.00 43.28 90 ASP A CA 1
ATOM 698 C C . ASP A 1 90 ? 9.129 18.455 5.340 1.00 43.28 90 ASP A C 1
ATOM 700 O O . ASP A 1 90 ? 10.035 17.763 4.869 1.00 43.28 90 ASP A O 1
ATOM 704 N N . VAL A 1 91 ? 8.142 18.945 4.591 1.00 44.16 91 VAL A N 1
ATOM 705 C CA . VAL A 1 91 ? 8.144 18.914 3.133 1.00 44.16 91 VAL A CA 1
ATOM 706 C C . VAL A 1 91 ? 9.133 19.959 2.637 1.00 44.16 91 VAL A C 1
ATOM 708 O O . VAL A 1 91 ? 8.767 21.115 2.443 1.00 44.16 91 VAL A O 1
ATOM 711 N N . ASP A 1 92 ? 10.385 19.557 2.431 1.00 45.22 92 ASP A N 1
ATOM 712 C CA . ASP A 1 92 ? 11.348 20.377 1.697 1.00 45.22 92 ASP A CA 1
ATOM 713 C C . ASP A 1 92 ? 10.922 20.456 0.216 1.00 45.22 92 ASP A C 1
ATOM 715 O O . ASP A 1 92 ? 10.877 19.429 -0.471 1.00 45.22 92 ASP A O 1
ATOM 719 N N . PRO A 1 93 ? 10.555 21.641 -0.311 1.00 46.22 93 PRO A N 1
ATOM 720 C CA . PRO A 1 93 ? 10.122 21.795 -1.694 1.00 46.22 93 PRO A CA 1
ATOM 721 C C . PRO A 1 93 ? 11.354 21.979 -2.600 1.00 46.22 93 PRO A C 1
ATOM 723 O O . PRO A 1 93 ? 11.520 23.025 -3.227 1.00 46.22 93 PRO A O 1
ATOM 726 N N . GLY A 1 94 ? 12.237 20.973 -2.624 1.00 51.38 94 GLY A N 1
ATOM 727 C CA . GLY A 1 94 ? 13.625 21.104 -3.085 1.00 51.38 94 GLY A CA 1
ATOM 728 C C . GLY A 1 94 ? 14.133 19.999 -4.016 1.00 51.38 94 GLY A C 1
ATOM 729 O O . GLY A 1 94 ? 15.278 19.574 -3.894 1.00 51.38 94 GLY A O 1
ATOM 730 N N . SER A 1 95 ? 13.322 19.518 -4.964 1.00 46.56 95 SER A N 1
ATOM 731 C CA . SER A 1 95 ? 13.817 18.688 -6.082 1.00 46.56 95 SER A CA 1
ATOM 732 C C . SER A 1 95 ? 12.975 18.862 -7.347 1.00 46.56 95 SER A C 1
ATOM 734 O O . SER A 1 95 ? 12.195 17.988 -7.725 1.00 46.56 95 SER A O 1
ATOM 736 N N . ASP A 1 96 ? 13.173 19.996 -8.021 1.00 50.19 96 ASP A N 1
ATOM 737 C CA . ASP A 1 96 ? 13.095 20.032 -9.483 1.00 50.19 96 ASP A CA 1
ATOM 738 C C . ASP A 1 96 ? 14.515 19.783 -10.011 1.00 50.19 96 ASP A C 1
ATOM 740 O O . ASP A 1 96 ? 15.309 20.708 -10.170 1.00 50.19 96 ASP A O 1
ATOM 744 N N . GLU A 1 97 ? 14.867 18.508 -10.185 1.00 48.84 97 GLU A N 1
ATOM 745 C CA . GLU A 1 97 ? 16.061 18.102 -10.931 1.00 48.84 97 GLU A CA 1
ATOM 746 C C . GLU A 1 97 ? 15.617 17.517 -12.270 1.00 48.84 97 GLU A C 1
ATOM 748 O O . GLU A 1 97 ? 15.595 16.303 -12.489 1.00 48.84 97 GLU A O 1
ATOM 753 N N . THR A 1 98 ? 15.237 18.410 -13.184 1.00 45.56 98 THR A N 1
ATOM 754 C CA . THR A 1 98 ? 15.089 18.059 -14.596 1.00 45.56 98 THR A CA 1
ATOM 755 C C . THR A 1 98 ? 16.486 17.879 -15.199 1.00 45.56 98 THR A C 1
ATOM 757 O O . THR A 1 98 ? 17.120 18.833 -15.646 1.00 45.56 98 THR A O 1
ATOM 760 N N . ALA A 1 99 ? 16.996 16.647 -15.148 1.00 51.12 99 ALA A N 1
ATOM 761 C CA . ALA A 1 99 ? 18.286 16.279 -15.719 1.00 51.12 99 ALA A CA 1
ATOM 762 C C . ALA A 1 99 ? 18.190 16.113 -17.247 1.00 51.12 99 ALA A C 1
ATOM 764 O O . ALA A 1 99 ? 17.813 15.048 -17.738 1.00 51.12 99 ALA A O 1
ATOM 765 N N . ASP A 1 100 ? 18.568 17.156 -17.987 1.00 42.56 100 ASP A N 1
ATOM 766 C CA . ASP A 1 100 ? 18.923 17.058 -19.407 1.00 42.56 100 ASP A CA 1
ATOM 767 C C . ASP A 1 100 ? 20.401 16.636 -19.526 1.00 42.56 100 ASP A C 1
ATOM 769 O O . ASP A 1 100 ? 21.316 17.454 -19.415 1.00 42.56 100 ASP A O 1
ATOM 773 N N . ASP A 1 101 ? 20.620 15.334 -19.725 1.00 47.25 101 ASP A N 1
ATOM 774 C CA . ASP A 1 101 ? 21.901 14.744 -20.126 1.00 47.25 101 ASP A CA 1
ATOM 775 C C . ASP A 1 101 ? 21.792 14.263 -21.579 1.00 47.25 101 ASP A C 1
ATOM 777 O O . ASP A 1 101 ? 21.109 13.280 -21.859 1.00 47.25 101 ASP A O 1
ATOM 781 N N . GLU A 1 102 ? 22.494 14.930 -22.498 1.00 55.16 102 GLU A N 1
ATOM 782 C CA . GLU A 1 102 ? 22.997 14.280 -23.712 1.00 55.16 102 GLU A CA 1
ATOM 783 C C . GLU A 1 102 ? 24.489 14.588 -23.876 1.00 55.16 102 GLU A C 1
ATOM 785 O O . GLU A 1 102 ? 24.917 15.664 -24.298 1.00 55.16 102 GLU A O 1
ATOM 790 N N . SER A 1 103 ? 25.285 13.583 -23.524 1.00 54.12 103 SER A N 1
ATOM 791 C CA . SER A 1 103 ? 26.709 13.477 -23.821 1.00 54.12 103 SER A CA 1
ATOM 792 C C . SER A 1 103 ? 26.940 13.360 -25.340 1.00 54.12 103 SER A C 1
ATOM 794 O O . SER A 1 103 ? 26.212 12.652 -26.035 1.00 54.12 103 SER A O 1
ATOM 796 N N . THR A 1 104 ? 27.922 14.058 -25.917 1.00 47.44 104 THR A N 1
ATOM 797 C CA . THR A 1 104 ? 29.231 13.566 -26.438 1.00 47.44 104 THR A CA 1
ATOM 798 C C . THR A 1 104 ? 29.659 14.517 -27.591 1.00 47.44 104 THR A C 1
ATOM 800 O O . THR A 1 104 ? 28.849 15.337 -28.015 1.00 47.44 104 THR A O 1
ATOM 803 N N . THR A 1 105 ? 30.870 14.547 -28.169 1.00 45.00 105 THR A N 1
ATOM 804 C CA . THR A 1 105 ? 32.118 13.760 -28.034 1.00 45.00 105 THR A CA 1
ATOM 805 C C . THR A 1 105 ? 33.317 14.716 -28.198 1.00 45.00 105 THR A C 1
ATOM 807 O O . THR A 1 105 ? 33.208 15.660 -28.980 1.00 45.00 105 THR A O 1
ATOM 810 N N . ASP A 1 106 ? 34.461 14.465 -27.554 1.00 54.56 106 ASP A N 1
ATOM 811 C CA . ASP A 1 106 ? 35.745 15.076 -27.938 1.00 54.56 106 ASP A CA 1
ATOM 812 C C . ASP A 1 106 ? 36.279 14.459 -29.248 1.00 54.56 106 ASP A C 1
ATOM 814 O O . ASP A 1 106 ? 36.311 13.234 -29.371 1.00 54.56 106 ASP A O 1
ATOM 818 N N . ASP A 1 107 ? 36.772 15.276 -30.183 1.00 50.44 107 ASP A N 1
ATOM 819 C CA . ASP A 1 107 ? 37.797 14.837 -31.141 1.00 50.44 107 ASP A CA 1
ATOM 820 C C . ASP A 1 107 ? 38.791 15.976 -31.408 1.00 50.44 107 ASP A C 1
ATOM 822 O O . ASP A 1 107 ? 38.416 17.140 -31.577 1.00 50.44 107 ASP A O 1
ATOM 826 N N . ASP A 1 108 ? 40.070 15.623 -31.370 1.00 53.28 108 ASP A N 1
ATOM 827 C CA . ASP A 1 108 ? 41.228 16.515 -31.357 1.00 53.28 108 ASP A CA 1
ATOM 828 C C . ASP A 1 108 ? 42.009 16.257 -32.649 1.00 53.28 108 ASP A C 1
ATOM 830 O O . ASP A 1 108 ? 42.424 15.120 -32.888 1.00 53.28 108 ASP A O 1
ATOM 834 N N . GLY A 1 109 ? 42.200 17.259 -33.514 1.00 45.22 109 GLY A N 1
ATOM 835 C CA . GLY A 1 109 ? 42.986 16.999 -34.719 1.00 45.22 109 GLY A CA 1
ATOM 836 C C . GLY A 1 109 ? 42.907 17.990 -35.870 1.00 45.22 109 GLY A C 1
ATOM 837 O O . GLY A 1 109 ? 41.982 17.969 -36.670 1.00 45.22 109 GLY A O 1
ATOM 838 N N . ASP A 1 110 ? 44.027 18.693 -36.013 1.00 50.31 110 ASP A N 1
ATOM 839 C CA . ASP A 1 110 ? 44.744 18.893 -37.275 1.00 50.31 110 ASP A CA 1
ATOM 840 C C . ASP A 1 110 ? 44.240 19.935 -38.289 1.00 50.31 110 ASP A C 1
ATOM 842 O O . ASP A 1 110 ? 43.079 20.025 -38.684 1.00 50.31 110 ASP A O 1
ATOM 846 N N . ALA A 1 111 ? 45.199 20.747 -38.732 1.00 54.81 111 ALA A N 1
ATOM 847 C CA . ALA A 1 111 ? 45.018 21.762 -39.751 1.00 54.81 111 ALA A CA 1
ATOM 848 C C . ALA A 1 111 ? 45.691 21.288 -41.036 1.00 54.81 111 ALA A C 1
ATOM 850 O O . ALA A 1 111 ? 46.909 21.123 -41.041 1.00 54.81 111 ALA A O 1
ATOM 851 N N . ASP A 1 112 ? 44.936 21.173 -42.132 1.00 47.59 112 ASP A N 1
ATOM 852 C CA . ASP A 1 112 ? 45.537 20.993 -43.451 1.00 47.59 112 ASP A CA 1
ATOM 853 C C . ASP A 1 112 ? 44.969 21.937 -44.519 1.00 47.59 112 ASP A C 1
ATOM 855 O O . ASP A 1 112 ? 43.839 22.425 -44.486 1.00 47.59 112 ASP A O 1
ATOM 859 N N . ILE A 1 113 ? 45.885 22.256 -45.414 1.00 51.50 113 ILE A N 1
ATOM 860 C CA . ILE A 1 113 ? 46.005 23.390 -46.318 1.00 51.50 113 ILE A CA 1
ATOM 861 C C . ILE A 1 113 ? 45.014 23.476 -47.491 1.00 51.50 113 ILE A C 1
ATOM 863 O O . ILE A 1 113 ? 44.429 22.521 -47.987 1.00 51.50 113 ILE A O 1
ATOM 867 N N . THR A 1 114 ? 44.953 24.700 -48.011 1.00 48.59 114 THR A N 1
ATOM 868 C CA . THR A 1 114 ? 44.484 25.107 -49.342 1.00 48.59 114 THR A CA 1
ATOM 869 C C . THR A 1 114 ? 44.870 24.184 -50.508 1.00 48.59 114 THR A C 1
ATOM 871 O O . THR A 1 114 ? 46.057 23.917 -50.697 1.00 48.59 114 THR A O 1
ATOM 874 N N . ALA A 1 115 ? 43.920 23.935 -51.419 1.00 49.34 115 ALA A N 1
ATOM 875 C CA . ALA A 1 115 ? 44.178 23.884 -52.866 1.00 49.34 115 ALA A CA 1
ATOM 876 C C . ALA A 1 115 ? 42.883 24.075 -53.689 1.00 49.34 115 ALA A C 1
ATOM 878 O O . ALA A 1 115 ? 42.136 23.124 -53.910 1.00 49.34 115 ALA A O 1
ATOM 879 N N . GLU A 1 116 ? 42.639 25.288 -54.199 1.00 54.56 116 GLU A N 1
ATOM 880 C CA . GLU A 1 116 ? 41.801 25.460 -55.395 1.00 54.56 116 GLU A CA 1
ATOM 881 C C . GLU A 1 116 ? 42.703 25.427 -56.634 1.00 54.56 116 GLU A C 1
ATOM 883 O O . GLU A 1 116 ? 43.487 26.347 -56.842 1.00 54.56 116 GLU A O 1
ATOM 888 N N . GLU A 1 117 ? 42.570 24.398 -57.471 1.00 49.75 117 GLU A N 1
ATOM 889 C CA . GLU A 1 117 ? 43.087 24.385 -58.847 1.00 49.75 117 GLU A CA 1
ATOM 890 C C . GLU A 1 117 ? 42.023 23.753 -59.749 1.00 49.75 117 GLU A C 1
ATOM 892 O O . GLU A 1 117 ? 41.750 22.551 -59.704 1.00 49.75 117 GLU A O 1
ATOM 897 N N . GLY A 1 118 ? 41.379 24.592 -60.557 1.00 47.50 118 GLY A N 1
ATOM 898 C CA . GLY A 1 118 ? 40.397 24.164 -61.540 1.00 47.50 118 GLY A CA 1
ATOM 899 C C . GLY A 1 118 ? 41.009 24.056 -62.933 1.00 47.50 118 GLY A C 1
ATOM 900 O O . GLY A 1 118 ? 41.447 25.057 -63.481 1.00 47.50 118 GLY A O 1
ATOM 901 N N . GLY A 1 119 ? 40.911 22.869 -63.537 1.00 42.22 119 GLY A N 1
ATOM 902 C CA . GLY A 1 119 ? 40.742 22.671 -64.983 1.00 42.22 119 GLY A CA 1
ATOM 903 C C . GLY A 1 119 ? 41.850 23.132 -65.945 1.00 42.22 119 GLY A C 1
ATOM 904 O O . GLY A 1 119 ? 42.004 24.312 -66.238 1.00 42.22 119 GLY A O 1
ATOM 905 N N . GLY A 1 120 ? 42.471 22.178 -66.640 1.00 48.72 120 GLY A N 1
ATOM 906 C CA . GLY A 1 120 ? 43.286 22.479 -67.821 1.00 48.72 120 GLY A CA 1
ATOM 907 C C . GLY A 1 120 ? 43.865 21.228 -68.469 1.00 48.72 120 GLY A C 1
ATOM 908 O O . GLY A 1 120 ? 44.612 20.503 -67.831 1.00 48.72 120 GLY A O 1
ATOM 909 N N . ARG A 1 121 ? 43.470 20.979 -69.720 1.00 44.59 121 ARG A N 1
ATOM 910 C CA . ARG A 1 121 ? 43.941 19.894 -70.600 1.00 44.59 121 ARG A CA 1
ATOM 911 C C . ARG A 1 121 ? 45.449 19.907 -70.849 1.00 44.59 121 ARG A C 1
ATOM 913 O O . ARG A 1 121 ? 45.951 21.018 -71.122 1.00 44.59 121 ARG A O 1
#

Foldseek 3Di:
DWWKKWAAPLVVVVLVDPDDFDAFPVRIGIHTLVSCVVVHDSVCVVVSQQQQQMDTHDPVRVVCRNVVVDDDGTHAHNHPSRGDPDPDDPPDPDDPPPDDDDDDDDDDDDDDDDDDDDDDD

pLDDT: mean 79.05, std 20.21, range [42.22, 96.62]

Sequence (121 aa):
MSYYIKVNKKVRDFLSLPNRPTQLPDGNFLLWQADMLAFGPVYRLMETCASIGAVALTPAQAAQEQRGIITTTLPVATDPRFIMDEEPADVDPGSDETADDESTTDDDGDADITAEEGGGR

Secondary structure (DSSP, 8-state):
---EEEE-HHHHHHHT-SS-PEEPTTS-EEEEGGGGGGTS-GGGHHHHHHHHT-EEE-HHHHHHHTTTS--PPPPPPSSTTT---------------------------------------